Protein AF-A0A2H9LYC7-F1 (afdb_monomer)

Nearest PDB structures (foldseek):
  3wnd-assembly1_A  TM=8.703E-01  e=2.139E-08  Methanosarcina mazei
  8hdo-assembly1_A  TM=5.470E-01  e=2.314E-03  Homo sapiens
  8yl3-assembly1_A  TM=4.791E-01  e=1.292E-03  Homo sapiens
  8k2x-assembly1_A  TM=5.545E-01  e=2.092E-02  Homo sapiens
  7x8s-assembly1_A  TM=4.471E-01  e=6.711E-02  Bos taurus

Solvent-accessible surface area (backbone atoms only — not comparable to full-atom values): 7166 Å² total; per-residue (Å²): 129,52,75,44,34,30,20,46,43,44,86,82,71,69,63,56,73,68,54,28,50,80,58,67,73,65,53,38,31,36,19,46,32,76,60,97,82,25,35,42,40,38,33,36,36,64,44,42,87,87,36,67,63,31,54,56,51,36,52,69,70,29,65,31,39,39,41,45,60,70,73,92,45,73,64,42,49,51,47,52,51,51,50,44,75,59,74,52,57,44,35,31,31,58,94,51,58,69,60,52,45,63,78,30,64,94,44,74,61,49,71,33,49,78,49,68,86,49,48,71,57,48,59,46,66,77,72,109

Mean predicted aligned error: 3.18 Å

Secondary structure (DSSP, 8-state):
-EEEEEEEE-TT--SHHHHSEEEEESSSEEEEEE-SSEEEEEEE-TTTTT-SHHHHHHHHH-SEEEEE--S-SHHHHHHHHHHHHHT--EEEE-S-HHHHHHHTTTSGGGGPEE--S-HHHHHHHTT-

Radius of gyration: 13.56 Å; Cα contacts (8 Å, |Δi|>4): 243; chains: 1; bounding box: 33×32×36 Å

Foldseek 3Di:
DDEFQEEELDPVPPQQVQQADWDDDDQKTWGWDDDPLGIYIYIGRPCPPVDPVSNLVSLVVGQEYEQEDDDPDPSSVSNVVSRQVSLHAYAYEDPDLVVVLVVCPPTPCNPHHYWYSNNVRVVVVRRD

pLDDT: mean 93.37, std 4.76, range [70.06, 98.06]

Structure (mmCIF, N/CA/C/O backbone):
data_AF-A0A2H9LYC7-F1
#
_entry.id   AF-A0A2H9LYC7-F1
#
loop_
_atom_site.group_PDB
_atom_site.id
_atom_site.type_symbol
_atom_site.label_atom_id
_atom_site.label_alt_id
_atom_site.label_comp_id
_atom_site.label_asym_id
_atom_site.label_entity_id
_atom_site.label_seq_id
_atom_site.pdbx_PDB_ins_code
_atom_site.Cartn_x
_atom_site.Cartn_y
_atom_site.Cartn_z
_atom_site.occupancy
_atom_site.B_iso_or_equiv
_atom_site.auth_seq_id
_atom_site.auth_comp_id
_atom_site.auth_asym_id
_atom_site.auth_atom_id
_atom_site.pdbx_PDB_model_num
ATOM 1 N N . MET A 1 1 ? 5.044 -9.972 -21.957 1.00 70.06 1 MET A N 1
ATOM 2 C CA . MET A 1 1 ? 5.709 -9.646 -20.676 1.00 70.06 1 MET A CA 1
ATOM 3 C C . MET A 1 1 ? 4.718 -8.837 -19.855 1.00 70.06 1 MET A C 1
ATOM 5 O O . MET A 1 1 ? 4.312 -7.785 -20.329 1.00 70.06 1 MET A O 1
ATOM 9 N N . LYS A 1 2 ? 4.234 -9.371 -18.726 1.00 89.81 2 LYS A N 1
ATOM 10 C CA . LYS A 1 2 ? 3.224 -8.709 -17.883 1.00 89.81 2 LYS A CA 1
ATOM 11 C C . LYS A 1 2 ? 3.909 -7.630 -17.041 1.00 89.81 2 LYS A C 1
ATOM 13 O O . LYS A 1 2 ? 4.967 -7.895 -16.472 1.00 89.81 2 LYS A O 1
ATOM 18 N N . THR A 1 3 ? 3.320 -6.443 -16.976 1.00 94.38 3 THR A N 1
ATOM 19 C CA . THR A 1 3 ? 3.721 -5.398 -16.028 1.00 94.38 3 THR A CA 1
ATOM 20 C C . THR A 1 3 ? 2.653 -5.322 -14.948 1.00 94.38 3 THR A C 1
ATOM 22 O O . THR A 1 3 ? 1.471 -5.335 -15.282 1.00 94.38 3 THR A O 1
ATOM 25 N N . VAL A 1 4 ? 3.063 -5.286 -13.683 1.00 95.81 4 VAL A N 1
ATOM 26 C CA . VAL A 1 4 ? 2.166 -5.143 -12.532 1.00 95.81 4 VAL A CA 1
ATOM 27 C C . VAL A 1 4 ? 2.561 -3.895 -11.756 1.00 95.81 4 VAL A C 1
ATOM 29 O O . VAL A 1 4 ? 3.712 -3.760 -11.336 1.00 95.81 4 VAL A O 1
ATOM 32 N N . ASN A 1 5 ? 1.604 -2.992 -11.577 1.00 96.56 5 ASN A N 1
ATOM 33 C CA . ASN A 1 5 ? 1.775 -1.731 -10.868 1.00 96.56 5 ASN A CA 1
ATOM 34 C C . ASN A 1 5 ? 1.242 -1.881 -9.442 1.00 96.56 5 ASN A C 1
ATOM 36 O O . ASN A 1 5 ? 0.095 -2.284 -9.247 1.00 96.56 5 ASN A O 1
ATOM 40 N N . VAL A 1 6 ? 2.051 -1.562 -8.433 1.00 97.19 6 VAL A N 1
ATOM 41 C CA . VAL A 1 6 ? 1.675 -1.761 -7.027 1.00 97.19 6 VAL A CA 1
ATOM 42 C C . VAL A 1 6 ? 1.882 -0.493 -6.219 1.00 97.19 6 VAL A C 1
ATOM 44 O O . VAL A 1 6 ? 2.996 0.012 -6.095 1.00 97.19 6 VAL A O 1
ATOM 47 N N . ALA A 1 7 ? 0.799 -0.015 -5.619 1.00 97.38 7 ALA A N 1
ATOM 48 C CA . ALA A 1 7 ? 0.814 1.040 -4.624 1.00 97.38 7 ALA A CA 1
ATOM 49 C C . ALA A 1 7 ? 1.339 0.488 -3.295 1.00 97.38 7 ALA A C 1
ATOM 51 O O . ALA A 1 7 ? 0.699 -0.378 -2.696 1.00 97.38 7 ALA A O 1
ATOM 52 N N . ILE A 1 8 ? 2.482 0.986 -2.821 1.00 96.75 8 ILE A N 1
ATOM 53 C CA . ILE A 1 8 ? 3.040 0.593 -1.526 1.00 96.75 8 ILE A CA 1
ATOM 54 C C . ILE A 1 8 ? 2.615 1.614 -0.476 1.00 96.75 8 ILE A C 1
ATOM 56 O O . ILE A 1 8 ? 3.082 2.754 -0.464 1.00 96.75 8 ILE A O 1
ATOM 60 N N . LEU A 1 9 ? 1.719 1.192 0.4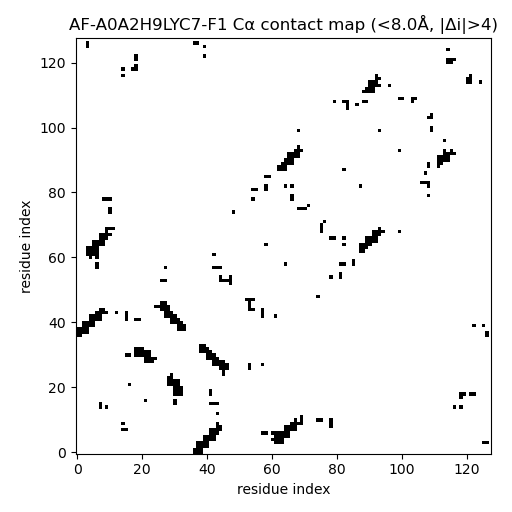12 1.00 96.00 9 LEU A N 1
ATOM 61 C CA . LEU A 1 9 ? 1.238 1.986 1.535 1.00 96.00 9 LEU A CA 1
ATOM 62 C C . LEU A 1 9 ? 1.970 1.548 2.802 1.00 96.00 9 LEU A C 1
ATOM 64 O O . LEU A 1 9 ? 1.484 0.730 3.582 1.00 96.00 9 LEU A O 1
ATOM 68 N N . ASP A 1 10 ? 3.172 2.089 2.961 1.00 92.56 10 ASP A N 1
ATOM 69 C CA . ASP A 1 10 ? 4.035 1.918 4.125 1.00 92.56 10 ASP A CA 1
ATOM 70 C C . ASP A 1 10 ? 4.332 3.302 4.707 1.00 92.56 10 ASP A C 1
ATOM 72 O O . ASP A 1 10 ? 5.073 4.083 4.106 1.00 92.56 10 ASP A O 1
ATOM 76 N N . ALA A 1 11 ? 3.749 3.613 5.868 1.00 82.44 11 ALA A N 1
ATOM 77 C CA . ALA A 1 11 ? 3.948 4.903 6.530 1.00 82.44 11 ALA A CA 1
ATOM 78 C C . ALA A 1 11 ? 5.430 5.168 6.867 1.00 82.44 11 ALA A C 1
ATOM 80 O O . ALA A 1 11 ? 5.849 6.322 6.922 1.00 82.44 11 ALA A O 1
ATOM 81 N N . GLU A 1 12 ? 6.238 4.115 7.042 1.00 82.62 12 GLU A N 1
ATOM 82 C CA . GLU A 1 12 ? 7.669 4.228 7.333 1.00 82.62 12 GLU A CA 1
ATOM 83 C C . GLU A 1 12 ? 8.552 4.285 6.078 1.00 82.62 12 GLU A C 1
ATOM 85 O O . GLU A 1 12 ? 9.732 4.615 6.197 1.00 82.62 12 GLU A O 1
ATOM 90 N N . LYS A 1 13 ? 8.008 3.977 4.889 1.00 84.06 13 LYS A N 1
ATOM 91 C CA . LYS A 1 13 ? 8.718 3.988 3.592 1.00 84.06 13 LYS A CA 1
ATOM 92 C C . LYS A 1 13 ? 10.028 3.189 3.583 1.00 84.06 13 LYS A C 1
ATOM 94 O O . LYS A 1 13 ? 11.062 3.641 3.087 1.00 84.06 13 LYS A O 1
ATOM 99 N N . LYS A 1 14 ? 10.014 1.991 4.168 1.00 84.56 14 LYS A N 1
ATOM 100 C CA . LYS A 1 14 ? 11.202 1.118 4.253 1.00 84.56 14 LYS A CA 1
ATOM 101 C C . LYS A 1 14 ? 11.160 -0.032 3.256 1.00 84.56 14 LYS A C 1
ATOM 103 O O . LYS A 1 14 ? 12.202 -0.603 2.939 1.00 84.56 14 LYS A O 1
ATOM 108 N N . LEU A 1 15 ? 9.978 -0.357 2.738 1.00 88.12 15 LEU A N 1
ATOM 109 C CA . LEU A 1 15 ? 9.783 -1.554 1.929 1.00 88.12 15 LEU A CA 1
ATOM 110 C C . LEU A 1 15 ? 10.369 -1.443 0.514 1.00 88.12 15 LEU A C 1
ATOM 112 O O . LEU A 1 15 ? 11.035 -2.361 0.035 1.00 88.12 15 LEU A O 1
ATOM 116 N N . CYS A 1 16 ? 10.137 -0.323 -0.174 1.00 89.88 16 CYS A N 1
ATOM 117 C CA . CYS A 1 16 ? 10.331 -0.251 -1.624 1.00 89.88 16 CYS A CA 1
ATOM 118 C C . CYS A 1 16 ? 11.795 -0.404 -2.055 1.00 89.88 16 CYS A C 1
ATOM 120 O O . CYS A 1 16 ? 12.077 -1.013 -3.089 1.00 89.88 16 CYS A O 1
ATOM 122 N N . ALA A 1 17 ? 12.736 0.075 -1.235 1.00 88.69 17 ALA A N 1
ATOM 123 C CA . ALA A 1 17 ? 14.169 -0.053 -1.493 1.00 88.69 17 ALA A CA 1
ATOM 124 C C . ALA A 1 17 ? 14.644 -1.515 -1.571 1.00 88.69 17 ALA A C 1
ATOM 126 O O . ALA A 1 17 ? 15.573 -1.810 -2.320 1.00 88.69 17 ALA A O 1
ATOM 127 N N . ALA A 1 18 ? 13.991 -2.432 -0.850 1.00 89.88 18 ALA A N 1
ATOM 128 C CA . ALA A 1 18 ? 14.282 -3.864 -0.916 1.00 89.88 18 ALA A CA 1
ATOM 129 C C . ALA A 1 18 ? 13.614 -4.558 -2.120 1.00 89.88 18 ALA A C 1
ATOM 131 O O . ALA A 1 18 ? 14.035 -5.643 -2.533 1.00 89.88 18 ALA A O 1
ATOM 132 N N . LEU A 1 19 ? 12.573 -3.948 -2.699 1.00 89.75 19 LEU A N 1
ATOM 133 C CA . LEU A 1 19 ? 11.803 -4.543 -3.790 1.00 89.75 19 LEU A CA 1
ATOM 134 C C . LEU A 1 19 ? 12.489 -4.404 -5.146 1.00 89.75 19 LEU A C 1
ATOM 136 O O . LEU A 1 19 ? 12.348 -5.299 -5.974 1.00 89.75 19 LEU A O 1
ATOM 140 N N . GLY A 1 20 ? 13.246 -3.337 -5.401 1.00 89.50 20 GLY A N 1
ATOM 141 C CA . GLY A 1 20 ? 13.818 -3.138 -6.728 1.00 89.50 20 GLY A CA 1
ATOM 142 C C . GLY A 1 20 ? 14.772 -1.962 -6.858 1.00 89.50 20 GLY A C 1
ATOM 143 O O . GLY A 1 20 ? 15.146 -1.301 -5.892 1.00 89.50 20 GLY A O 1
ATOM 144 N N . LYS A 1 21 ? 15.171 -1.693 -8.102 1.00 92.94 21 LYS A N 1
ATOM 145 C CA . LYS A 1 21 ? 16.039 -0.559 -8.426 1.00 92.94 21 LYS A CA 1
ATOM 146 C C . LYS A 1 21 ? 15.227 0.731 -8.379 1.00 92.94 21 LYS A C 1
ATOM 148 O O . LYS A 1 21 ? 14.215 0.840 -9.076 1.00 92.94 21 LYS A O 1
ATOM 153 N N . LYS A 1 22 ? 15.705 1.704 -7.601 1.00 93.75 22 LYS A N 1
ATOM 154 C CA . LYS A 1 22 ? 15.142 3.057 -7.555 1.00 93.75 22 LYS A CA 1
ATOM 155 C C . LYS A 1 22 ? 15.210 3.692 -8.947 1.00 93.75 22 LYS A C 1
ATOM 157 O O . LYS A 1 22 ? 16.275 3.731 -9.560 1.00 93.75 22 LYS A O 1
ATOM 162 N N . GLY A 1 23 ? 14.067 4.138 -9.447 1.00 88.56 23 GLY A N 1
ATOM 163 C CA . GLY A 1 23 ? 13.908 4.837 -10.716 1.00 88.56 23 GLY A CA 1
ATOM 164 C C . GLY A 1 23 ? 13.608 6.316 -10.499 1.00 88.56 23 GLY A C 1
ATOM 165 O O . GLY A 1 23 ? 14.169 6.953 -9.607 1.00 88.56 23 GLY A O 1
ATOM 166 N N . THR A 1 24 ? 12.712 6.857 -11.324 1.00 85.69 24 THR A N 1
ATOM 167 C CA . THR A 1 24 ? 12.254 8.247 -11.233 1.00 85.69 24 THR A CA 1
ATOM 168 C C . THR A 1 24 ? 11.715 8.552 -9.839 1.00 85.69 24 THR A C 1
ATOM 170 O O . THR A 1 24 ? 10.877 7.817 -9.316 1.00 85.69 24 THR A O 1
ATOM 173 N N . ALA A 1 25 ? 12.190 9.653 -9.263 1.00 84.81 25 ALA A N 1
ATOM 174 C CA . ALA A 1 25 ? 11.739 10.182 -7.986 1.00 84.81 25 ALA A CA 1
ATOM 175 C C . ALA A 1 25 ? 11.225 11.609 -8.200 1.00 84.81 25 ALA A C 1
ATOM 177 O O . ALA A 1 25 ? 11.939 12.457 -8.735 1.00 84.81 25 ALA A O 1
ATOM 178 N N . SER A 1 26 ? 9.974 11.848 -7.820 1.00 86.50 26 SER A N 1
ATOM 179 C CA . SER A 1 26 ? 9.320 13.159 -7.862 1.00 86.50 26 SER A CA 1
ATOM 180 C C . SER A 1 26 ? 8.441 13.311 -6.613 1.00 86.50 26 SER A C 1
ATOM 182 O O . SER A 1 26 ? 8.943 13.149 -5.504 1.00 86.50 26 SER A O 1
ATOM 184 N N . ASP A 1 27 ? 7.137 13.551 -6.768 1.00 87.44 27 ASP A N 1
ATOM 185 C CA . ASP A 1 27 ? 6.167 13.457 -5.672 1.00 87.44 27 ASP A CA 1
ATOM 186 C C . ASP A 1 27 ? 5.970 11.997 -5.203 1.00 87.44 27 ASP A C 1
ATOM 188 O O . ASP A 1 27 ? 5.721 11.745 -4.024 1.00 87.44 27 ASP A O 1
ATOM 192 N N . PHE A 1 28 ? 6.170 11.027 -6.099 1.00 90.62 28 PHE A N 1
ATOM 193 C CA . PHE A 1 28 ? 6.307 9.602 -5.787 1.00 90.62 28 PHE A CA 1
ATOM 194 C C . PHE A 1 28 ? 7.577 9.020 -6.424 1.00 90.62 28 PHE A C 1
ATOM 196 O O . PHE A 1 28 ? 8.098 9.553 -7.412 1.00 90.62 28 PHE A O 1
ATOM 203 N N . THR A 1 29 ? 8.090 7.933 -5.846 1.00 93.56 29 THR A N 1
ATOM 204 C CA . THR A 1 29 ? 9.276 7.207 -6.319 1.00 93.56 29 THR A CA 1
ATOM 205 C C . THR A 1 29 ? 8.874 5.840 -6.852 1.00 93.56 29 THR A C 1
ATOM 207 O O . THR A 1 29 ? 8.086 5.132 -6.227 1.00 93.56 29 THR A O 1
ATOM 210 N N . LEU A 1 30 ? 9.441 5.464 -8.001 1.00 94.56 30 LEU A N 1
ATOM 211 C CA . LEU A 1 30 ? 9.241 4.152 -8.611 1.00 94.56 30 LEU A CA 1
ATOM 212 C C . LEU A 1 30 ? 10.401 3.216 -8.270 1.00 94.56 30 LEU A C 1
ATOM 214 O O . LEU A 1 30 ? 11.568 3.593 -8.392 1.00 94.56 30 LEU A O 1
ATOM 218 N N . TYR A 1 31 ? 10.083 1.970 -7.942 1.00 94.94 31 TYR A N 1
ATOM 219 C CA . TYR A 1 31 ? 11.045 0.889 -7.760 1.00 94.94 31 TYR A CA 1
ATOM 220 C C . TYR A 1 31 ? 10.712 -0.237 -8.728 1.00 94.94 31 TYR A C 1
ATOM 222 O O . TYR A 1 31 ? 9.615 -0.792 -8.703 1.00 94.94 31 TYR A O 1
ATOM 230 N N . ASN A 1 32 ? 11.663 -0.558 -9.603 1.00 93.81 32 ASN A N 1
ATOM 231 C CA . ASN A 1 32 ? 11.451 -1.520 -10.677 1.00 93.81 32 ASN A CA 1
ATOM 232 C C . ASN A 1 32 ? 12.155 -2.837 -10.366 1.00 93.81 32 ASN A C 1
ATOM 234 O O . ASN A 1 32 ? 13.359 -2.867 -10.081 1.00 93.81 32 ASN A O 1
ATOM 238 N N . PHE A 1 33 ? 11.416 -3.930 -10.499 1.00 92.56 33 PHE A N 1
ATOM 239 C CA . PHE A 1 33 ? 11.935 -5.286 -10.437 1.00 92.56 33 PHE A CA 1
ATOM 240 C C . PHE A 1 33 ? 11.518 -6.053 -11.686 1.00 92.56 33 PHE A C 1
ATOM 242 O O . PHE A 1 33 ? 10.376 -5.965 -12.122 1.00 92.56 33 PHE A O 1
ATOM 249 N N . LYS A 1 34 ? 12.452 -6.799 -12.277 1.00 91.50 34 LYS A N 1
ATOM 250 C CA . LYS A 1 34 ? 12.212 -7.600 -13.477 1.00 91.50 34 LYS A CA 1
ATOM 251 C C . LYS A 1 34 ? 12.719 -9.017 -13.254 1.00 91.50 34 LYS A C 1
ATOM 253 O O . LYS A 1 34 ? 13.855 -9.192 -12.817 1.00 91.50 34 LYS A O 1
ATOM 258 N N . ASN A 1 35 ? 11.896 -9.994 -13.609 1.00 85.44 35 ASN A N 1
ATOM 259 C CA . ASN A 1 35 ? 12.248 -11.409 -13.670 1.00 85.44 35 ASN A CA 1
ATOM 260 C C . ASN A 1 35 ? 11.615 -12.057 -14.916 1.00 85.44 35 ASN A C 1
ATOM 262 O O . ASN A 1 35 ? 11.059 -11.364 -15.772 1.00 85.44 35 ASN A O 1
ATOM 266 N N . ASP A 1 36 ? 11.689 -13.385 -15.006 1.00 86.06 36 ASP A N 1
ATOM 267 C CA . ASP A 1 36 ? 11.115 -14.147 -16.120 1.00 86.06 36 ASP A CA 1
ATOM 268 C C . ASP A 1 36 ? 9.577 -14.057 -16.181 1.00 86.06 36 ASP A C 1
ATOM 270 O O . ASP A 1 36 ? 8.990 -14.163 -17.257 1.00 86.06 36 ASP A O 1
ATOM 274 N N . SER A 1 37 ? 8.912 -13.807 -15.046 1.00 84.62 37 SER A N 1
ATOM 275 C CA . SER A 1 37 ? 7.452 -13.668 -14.951 1.00 84.62 37 SER A CA 1
ATOM 276 C C . SER A 1 37 ? 6.945 -12.304 -15.437 1.00 84.62 37 SER A C 1
ATOM 278 O O . SER A 1 37 ? 5.819 -12.202 -15.933 1.00 84.62 37 SER A O 1
ATOM 280 N N . GLY A 1 38 ? 7.752 -11.244 -15.327 1.00 90.75 38 GLY A N 1
ATOM 281 C CA . GLY A 1 38 ? 7.346 -9.902 -15.736 1.00 90.75 38 GLY A CA 1
ATOM 282 C C . GLY A 1 38 ? 8.127 -8.764 -15.084 1.00 90.75 38 GLY A C 1
ATOM 283 O O . GLY A 1 38 ? 9.262 -8.922 -14.632 1.00 90.75 38 GLY A O 1
ATOM 284 N N . VAL A 1 39 ? 7.502 -7.585 -15.078 1.00 93.56 39 VAL A N 1
ATOM 285 C CA . VAL A 1 39 ? 8.017 -6.365 -14.443 1.00 93.56 39 VAL A CA 1
ATOM 286 C C . VAL A 1 39 ? 7.063 -5.932 -13.335 1.00 93.56 39 VAL A C 1
ATOM 288 O O . VAL A 1 39 ? 5.873 -5.756 -13.574 1.00 93.56 39 VAL A O 1
ATOM 291 N N . LEU A 1 40 ? 7.588 -5.758 -12.127 1.00 94.88 40 LEU A N 1
ATOM 292 C CA . LEU A 1 40 ? 6.890 -5.181 -10.987 1.00 94.88 40 LEU A CA 1
ATOM 293 C C . LEU A 1 40 ? 7.341 -3.728 -10.852 1.00 94.88 40 LEU A C 1
ATOM 295 O O . LEU A 1 40 ? 8.541 -3.463 -10.731 1.00 94.88 40 LEU A O 1
ATOM 299 N N . VAL A 1 41 ? 6.382 -2.809 -10.859 1.00 95.38 41 VAL A N 1
ATOM 300 C CA . VAL A 1 41 ? 6.608 -1.384 -10.612 1.00 95.38 41 VAL A CA 1
ATOM 301 C C . VAL A 1 41 ? 5.954 -1.037 -9.281 1.00 95.38 41 VAL A C 1
ATOM 303 O O . VAL A 1 41 ? 4.731 -0.994 -9.174 1.00 95.38 41 VAL A O 1
ATOM 306 N N . ALA A 1 42 ? 6.770 -0.828 -8.253 1.00 95.88 42 ALA A N 1
ATOM 307 C CA . ALA A 1 42 ? 6.314 -0.422 -6.930 1.00 95.88 42 ALA A CA 1
ATOM 308 C C . ALA A 1 42 ? 6.372 1.106 -6.794 1.00 95.88 42 ALA A C 1
ATOM 310 O O . ALA A 1 42 ? 7.395 1.720 -7.107 1.00 95.88 42 ALA A O 1
ATOM 311 N N . TYR A 1 43 ? 5.281 1.707 -6.324 1.00 95.56 43 TYR A N 1
ATOM 312 C CA . TYR A 1 43 ? 5.125 3.151 -6.163 1.00 95.56 43 TYR A CA 1
ATOM 313 C C . TYR A 1 43 ? 5.113 3.521 -4.683 1.00 95.56 43 TYR A C 1
ATOM 315 O O . TYR A 1 43 ? 4.278 3.028 -3.926 1.00 95.56 43 TYR A O 1
ATOM 323 N N . GLU A 1 44 ? 6.000 4.431 -4.294 1.00 95.00 44 GLU A N 1
ATOM 324 C CA . GLU A 1 44 ? 6.083 4.983 -2.941 1.00 95.00 44 GLU A CA 1
ATOM 325 C C . GLU A 1 44 ? 5.716 6.477 -2.947 1.00 95.00 44 GLU A C 1
ATOM 327 O O . GLU A 1 44 ? 6.315 7.229 -3.724 1.00 95.00 44 GLU A O 1
ATOM 332 N N . PRO A 1 45 ? 4.797 6.961 -2.089 1.00 94.75 45 PRO A N 1
ATOM 333 C CA . PRO A 1 45 ? 4.428 8.376 -2.039 1.00 94.75 45 PRO A CA 1
ATOM 334 C C . PRO A 1 45 ? 5.507 9.195 -1.315 1.00 94.75 45 PRO A C 1
ATOM 336 O O . PRO A 1 45 ? 5.443 9.451 -0.113 1.00 94.75 45 PRO A O 1
ATOM 339 N N . THR A 1 46 ? 6.540 9.612 -2.040 1.00 92.56 46 THR A N 1
ATOM 340 C CA . THR A 1 46 ? 7.728 10.276 -1.485 1.00 92.56 46 THR A CA 1
ATOM 341 C C . THR A 1 46 ? 7.418 11.549 -0.704 1.00 92.56 46 THR A C 1
ATOM 343 O O . THR A 1 46 ? 8.025 11.731 0.345 1.00 92.56 46 THR A O 1
ATOM 346 N N . THR A 1 47 ? 6.464 12.377 -1.138 1.00 93.31 47 THR A N 1
ATOM 347 C CA . THR A 1 47 ? 6.124 13.647 -0.461 1.00 93.31 47 THR A CA 1
ATOM 348 C C . THR A 1 47 ? 4.886 13.578 0.444 1.00 93.31 47 THR A C 1
ATOM 350 O O . THR A 1 47 ? 4.405 14.609 0.898 1.00 93.31 47 THR A O 1
ATOM 353 N N . TYR A 1 48 ? 4.351 12.383 0.711 1.00 93.31 48 TYR A N 1
ATOM 354 C CA . TYR A 1 48 ? 3.369 12.147 1.780 1.00 93.31 48 TYR A CA 1
ATOM 355 C C . TYR A 1 48 ? 4.108 11.847 3.097 1.00 93.31 48 TYR A C 1
ATOM 357 O O . TYR A 1 48 ? 5.030 11.039 3.058 1.00 93.31 48 TYR A O 1
ATOM 365 N N . PRO A 1 49 ? 3.730 12.382 4.267 1.00 92.56 49 PRO A N 1
ATOM 366 C CA . PRO A 1 49 ? 2.459 13.027 4.576 1.00 92.56 49 PRO A CA 1
ATOM 367 C C . PRO A 1 49 ? 2.434 14.551 4.414 1.00 92.56 49 PRO A C 1
ATOM 369 O O . PRO A 1 49 ? 1.427 15.173 4.742 1.00 92.56 49 PRO A O 1
ATOM 372 N N . GLU A 1 50 ? 3.495 15.180 3.904 1.00 93.44 50 GLU A N 1
ATOM 373 C CA . GLU A 1 50 ? 3.522 16.633 3.683 1.00 93.44 50 GLU A CA 1
ATOM 374 C C . GLU A 1 50 ? 2.473 17.078 2.651 1.00 93.44 50 GLU A C 1
ATOM 376 O O . GLU A 1 50 ? 1.890 18.158 2.758 1.00 93.44 50 GLU A O 1
ATOM 381 N N . LYS A 1 51 ? 2.221 16.227 1.654 1.00 93.88 51 LYS A N 1
ATOM 382 C CA . LYS A 1 51 ? 1.199 16.378 0.621 1.00 93.88 51 LYS A CA 1
ATOM 383 C C . LYS A 1 51 ? 0.359 15.108 0.539 1.00 93.88 51 LYS A C 1
ATOM 385 O O . LYS A 1 51 ? 0.895 14.004 0.509 1.00 93.88 51 LYS A O 1
ATOM 390 N N . LEU A 1 52 ? -0.959 15.261 0.415 1.00 92.69 52 LEU A N 1
ATOM 391 C CA . LEU A 1 52 ? -1.881 14.131 0.243 1.00 92.69 52 LEU A CA 1
ATOM 392 C C . LEU A 1 52 ? -1.919 13.616 -1.207 1.00 92.69 52 LEU A C 1
ATOM 394 O O . LEU A 1 52 ? -2.116 12.430 -1.452 1.00 92.69 52 LEU A O 1
ATOM 398 N N . GLN A 1 53 ? -1.704 14.499 -2.183 1.00 94.25 53 GLN A N 1
ATOM 399 C CA . GLN A 1 53 ? -1.807 14.208 -3.618 1.00 94.25 53 GLN A CA 1
ATOM 400 C C . GLN A 1 53 ? -0.989 12.982 -4.082 1.00 94.25 53 GLN A C 1
ATOM 402 O O . GLN A 1 53 ? -1.542 12.172 -4.826 1.00 94.25 53 GLN A O 1
ATOM 407 N N . PRO A 1 54 ? 0.272 12.772 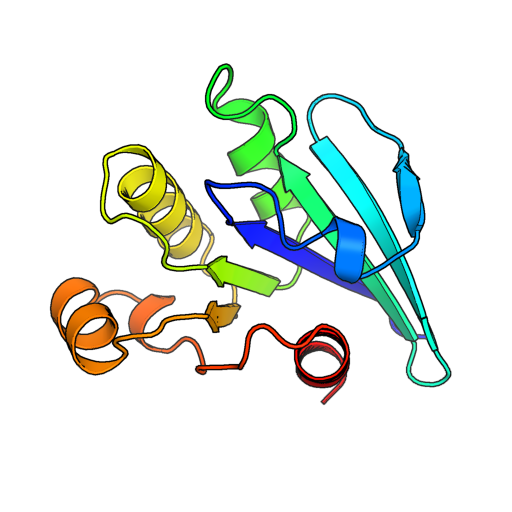-3.647 1.00 94.44 54 PRO A N 1
ATOM 408 C CA . PRO A 1 54 ? 1.071 11.624 -4.077 1.00 94.44 54 PRO A CA 1
ATOM 409 C C . PRO A 1 54 ? 0.460 10.273 -3.694 1.00 94.44 54 PRO A C 1
ATOM 411 O O . PRO A 1 54 ? 0.527 9.336 -4.487 1.00 94.44 54 PRO A O 1
ATOM 414 N N . LEU A 1 55 ? -0.156 10.183 -2.507 1.00 95.25 55 LEU A N 1
ATOM 415 C CA . LEU A 1 55 ? -0.845 8.979 -2.032 1.00 95.25 55 LEU A CA 1
ATOM 416 C C . LEU A 1 55 ? -2.022 8.623 -2.949 1.00 95.25 55 LEU A C 1
ATOM 418 O O . LEU A 1 55 ? -2.207 7.467 -3.318 1.00 95.25 55 LEU A O 1
ATOM 422 N N . LEU A 1 56 ? -2.802 9.623 -3.358 1.00 94.38 56 LEU A N 1
ATOM 423 C CA . LEU A 1 56 ? -3.954 9.411 -4.234 1.00 94.38 56 LEU A CA 1
ATOM 424 C C . LEU A 1 56 ? -3.525 9.079 -5.669 1.00 94.38 56 LEU A C 1
ATOM 426 O O . LEU A 1 56 ? -4.120 8.214 -6.310 1.00 94.38 56 LEU A O 1
ATOM 430 N N . TYR A 1 57 ? -2.468 9.721 -6.173 1.00 93.69 57 TYR A N 1
ATOM 431 C CA . TYR A 1 57 ? -1.977 9.481 -7.531 1.00 93.69 57 TYR A CA 1
ATOM 432 C C . TYR A 1 57 ? -1.400 8.082 -7.720 1.00 93.69 57 TYR A C 1
ATOM 434 O O . TYR A 1 57 ? -1.719 7.437 -8.718 1.00 93.69 57 TYR A O 1
ATOM 442 N N . LEU A 1 58 ? -0.609 7.568 -6.774 1.00 94.19 58 LEU A N 1
ATOM 443 C CA . LEU A 1 58 ? -0.117 6.192 -6.896 1.00 94.19 58 LEU A CA 1
ATOM 444 C C . LEU A 1 58 ? -1.249 5.165 -6.813 1.00 94.19 58 LEU A C 1
ATOM 446 O O . LEU A 1 58 ? -1.192 4.152 -7.504 1.00 94.19 58 LEU A O 1
ATOM 450 N N . LEU A 1 59 ? -2.305 5.443 -6.039 1.00 96.12 59 LEU A N 1
ATOM 451 C CA . LEU A 1 59 ? -3.482 4.579 -5.995 1.00 96.12 59 LEU A CA 1
ATOM 452 C C . LEU A 1 59 ? -4.248 4.612 -7.311 1.00 96.12 59 LEU A C 1
ATOM 454 O O . LEU A 1 59 ? -4.829 3.607 -7.678 1.00 96.12 59 LEU A O 1
ATOM 458 N N . TRP A 1 60 ? -4.236 5.717 -8.052 1.00 94.31 60 TRP A N 1
ATOM 459 C CA . TRP A 1 60 ? -4.847 5.766 -9.380 1.00 94.31 60 TRP A CA 1
ATOM 460 C C . TRP A 1 60 ? -4.053 4.964 -10.424 1.00 94.31 60 TRP A C 1
ATOM 462 O O . TRP A 1 60 ? -4.646 4.306 -11.275 1.00 94.31 60 TRP A O 1
ATOM 472 N N . LEU A 1 61 ? -2.720 4.980 -10.328 1.00 93.12 61 LEU A N 1
ATOM 473 C CA . LEU A 1 61 ? -1.810 4.293 -11.254 1.00 93.12 61 LEU A CA 1
ATOM 474 C C . LEU A 1 61 ? -1.679 2.783 -11.003 1.00 93.12 61 LEU A C 1
ATOM 476 O O . LEU A 1 61 ? -1.271 2.051 -11.902 1.00 93.12 61 LEU A O 1
ATOM 480 N N . ALA A 1 62 ? -1.957 2.320 -9.786 1.00 96.38 62 ALA A N 1
ATOM 481 C CA . ALA A 1 62 ? -1.694 0.942 -9.396 1.00 96.38 62 ALA A CA 1
ATOM 482 C C . ALA A 1 62 ? -2.764 -0.050 -9.879 1.00 96.38 62 ALA A C 1
ATOM 484 O O . ALA A 1 62 ? -3.947 0.267 -9.976 1.00 96.38 62 ALA A O 1
ATOM 485 N N . ASP A 1 63 ? -2.360 -1.297 -10.097 1.00 96.94 63 ASP A N 1
ATOM 486 C CA . ASP A 1 63 ? -3.256 -2.441 -10.279 1.00 96.94 63 ASP A CA 1
ATOM 487 C C . ASP A 1 63 ? -3.628 -3.054 -8.919 1.00 96.94 63 ASP A C 1
ATOM 489 O O . ASP A 1 63 ? -4.769 -3.464 -8.710 1.00 96.94 63 ASP A O 1
ATOM 493 N N . PHE A 1 64 ? -2.675 -3.053 -7.978 1.00 97.50 64 PHE A N 1
ATOM 494 C CA . PHE A 1 64 ? -2.825 -3.612 -6.634 1.00 97.50 64 PHE A CA 1
ATOM 495 C C . PHE A 1 64 ? -2.344 -2.659 -5.538 1.00 97.50 64 PHE A C 1
ATOM 497 O O . PHE A 1 64 ? -1.525 -1.769 -5.774 1.00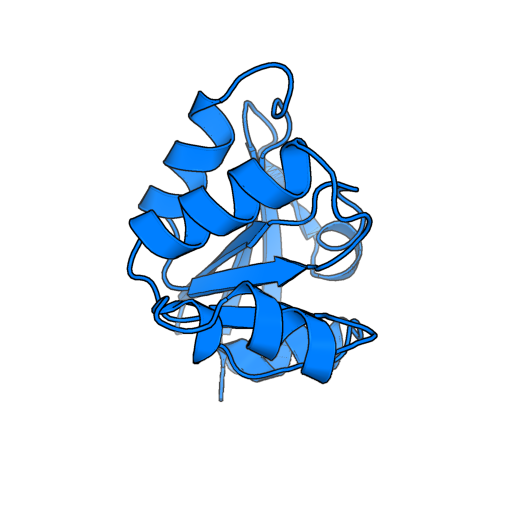 97.50 64 PHE A O 1
ATOM 504 N N . VAL A 1 65 ? -2.790 -2.913 -4.309 1.00 97.88 65 VAL A N 1
ATOM 505 C CA . VAL A 1 65 ? -2.294 -2.246 -3.098 1.00 97.88 65 VAL A CA 1
ATOM 506 C C . VAL A 1 65 ? -1.526 -3.232 -2.223 1.00 97.88 65 VAL A C 1
ATOM 508 O O . VAL A 1 65 ? -1.970 -4.355 -1.993 1.00 97.88 65 VAL A O 1
ATOM 511 N N . LEU A 1 66 ? -0.390 -2.797 -1.685 1.00 97.75 66 LEU A N 1
ATOM 512 C CA . LEU A 1 66 ? 0.277 -3.449 -0.565 1.00 97.75 66 LEU A CA 1
ATOM 513 C C . LEU A 1 66 ? 0.191 -2.537 0.655 1.00 97.75 66 LEU A C 1
ATOM 515 O O . LEU A 1 66 ? 0.842 -1.494 0.692 1.00 97.75 66 LEU A O 1
ATOM 519 N N . LEU A 1 67 ? -0.611 -2.926 1.643 1.00 97.62 67 LEU A N 1
ATOM 520 C CA . LEU A 1 67 ? -0.778 -2.174 2.883 1.00 97.62 67 LEU A CA 1
ATOM 521 C C . LEU A 1 67 ? 0.109 -2.770 3.980 1.00 97.62 67 LEU A C 1
ATOM 523 O O . LEU A 1 67 ? -0.094 -3.913 4.388 1.00 97.62 67 LEU A O 1
ATOM 527 N N . LYS A 1 68 ? 1.072 -2.000 4.491 1.00 96.25 68 LYS A N 1
ATOM 528 C CA . LYS A 1 68 ? 1.883 -2.405 5.643 1.00 96.25 68 LYS A CA 1
ATOM 529 C C . LYS A 1 68 ? 1.318 -1.798 6.924 1.00 96.25 68 LYS A C 1
ATOM 531 O O . LYS A 1 68 ? 1.198 -0.582 7.062 1.00 96.25 68 LYS A O 1
ATOM 536 N N . VAL A 1 69 ? 0.985 -2.660 7.877 1.00 95.12 69 VAL A N 1
ATOM 537 C CA . VAL A 1 69 ? 0.528 -2.274 9.212 1.00 95.12 69 VAL A CA 1
ATOM 538 C C . VAL A 1 69 ? 1.750 -2.074 10.103 1.00 95.12 69 VAL A C 1
ATOM 540 O O . VAL A 1 69 ? 2.292 -3.036 10.639 1.00 95.12 69 VAL A O 1
ATOM 543 N N . GLY A 1 70 ? 2.179 -0.819 10.236 1.00 88.19 70 GLY A N 1
ATOM 544 C CA . GLY A 1 70 ? 3.165 -0.390 11.229 1.00 88.19 70 GLY A CA 1
ATOM 545 C C . GLY A 1 70 ? 2.487 0.086 12.517 1.00 88.19 70 GLY A C 1
ATOM 546 O O . GLY A 1 70 ? 1.616 -0.584 13.078 1.00 88.19 70 GLY A O 1
ATOM 547 N N . GLN A 1 71 ? 2.850 1.284 12.977 1.00 91.50 71 GLN A N 1
ATOM 548 C CA . GLN A 1 71 ? 2.143 1.947 14.070 1.00 91.50 71 GLN A CA 1
ATOM 549 C C . GLN A 1 71 ? 0.712 2.316 13.645 1.00 91.50 71 GLN A C 1
ATOM 551 O O . GLN A 1 71 ? 0.497 2.913 12.595 1.00 91.50 71 GLN A O 1
ATOM 556 N N . VAL A 1 72 ? -0.277 1.999 14.487 1.00 92.12 72 VAL A N 1
ATOM 557 C CA . VAL A 1 72 ? -1.672 2.413 14.268 1.00 92.12 72 VAL A CA 1
ATOM 558 C C . VAL A 1 72 ? -1.833 3.864 14.725 1.00 92.12 72 VAL A C 1
ATOM 560 O O . VAL A 1 72 ? -2.231 4.132 15.857 1.00 92.12 72 VAL A O 1
ATOM 563 N N . ASP A 1 73 ? -1.456 4.792 13.852 1.00 93.94 73 ASP A N 1
ATOM 564 C CA . ASP A 1 73 ? -1.565 6.236 14.045 1.00 93.94 73 ASP A CA 1
ATOM 565 C C . ASP A 1 73 ? -2.460 6.889 12.974 1.00 93.94 73 ASP A C 1
ATOM 567 O O . ASP A 1 73 ? -3.156 6.212 12.210 1.00 93.94 73 ASP A O 1
ATOM 571 N N . LYS A 1 74 ? -2.469 8.227 12.926 1.00 94.38 74 LYS A N 1
ATOM 572 C CA . LYS A 1 74 ? -3.258 8.978 11.941 1.00 94.38 74 LYS A CA 1
ATOM 573 C C . LYS A 1 74 ? -2.838 8.697 10.491 1.00 94.38 74 LYS A C 1
ATOM 575 O O . LYS A 1 74 ? -3.708 8.657 9.628 1.00 94.38 74 LYS A O 1
ATOM 580 N N . TYR A 1 75 ? -1.554 8.453 10.223 1.00 93.62 75 TYR A N 1
ATOM 581 C CA . TYR A 1 75 ? -1.052 8.217 8.867 1.00 93.62 75 TYR A CA 1
ATOM 582 C C . TYR A 1 75 ? -1.387 6.805 8.395 1.00 93.62 75 TYR A C 1
ATOM 584 O O . TYR A 1 75 ? -1.803 6.612 7.254 1.00 93.62 75 TYR A O 1
ATOM 592 N N . PHE A 1 76 ? -1.304 5.813 9.287 1.00 94.62 76 PHE A N 1
ATOM 593 C CA . PHE A 1 76 ? -1.839 4.488 8.992 1.00 94.62 76 PHE A CA 1
ATOM 594 C C . PHE A 1 76 ? -3.345 4.546 8.707 1.00 94.62 76 PHE A C 1
ATOM 596 O O . PHE A 1 76 ? -3.805 3.932 7.747 1.00 94.62 76 PHE A O 1
ATOM 603 N N . GLY A 1 77 ? -4.104 5.311 9.500 1.00 95.19 77 GLY A N 1
ATOM 604 C CA . GLY A 1 77 ? -5.530 5.538 9.261 1.00 95.19 77 GLY A CA 1
ATOM 605 C C . GLY A 1 77 ? -5.811 6.128 7.875 1.00 95.19 77 GLY A C 1
ATOM 606 O O . GLY A 1 77 ? -6.666 5.618 7.156 1.00 95.19 77 GLY A O 1
ATOM 607 N N . GLU A 1 78 ? -5.058 7.147 7.462 1.00 95.38 78 GLU A N 1
ATOM 608 C CA . GLU A 1 78 ? -5.157 7.731 6.119 1.00 95.38 78 GLU A CA 1
ATOM 609 C C . GLU A 1 78 ? -4.827 6.716 5.013 1.00 95.38 78 GLU A C 1
ATOM 611 O O . GLU A 1 78 ? -5.610 6.568 4.076 1.00 95.38 78 GLU A O 1
ATOM 616 N N . CYS A 1 79 ? -3.727 5.964 5.135 1.00 95.75 79 CYS A N 1
ATOM 617 C CA . CYS A 1 79 ? -3.363 4.900 4.193 1.00 95.75 79 CYS A CA 1
ATOM 618 C C . CYS A 1 79 ? -4.439 3.809 4.100 1.00 95.75 79 CYS A C 1
ATOM 620 O O . CYS A 1 79 ? -4.770 3.360 3.004 1.00 95.75 79 CYS A O 1
ATOM 622 N N . LEU A 1 80 ? -5.003 3.394 5.236 1.00 97.00 80 LEU A N 1
ATOM 623 C CA . LEU A 1 80 ? -6.055 2.384 5.306 1.00 97.00 80 LEU A CA 1
ATOM 624 C C . LEU A 1 80 ? -7.323 2.843 4.578 1.00 97.00 80 LEU A C 1
ATOM 626 O O . LEU A 1 80 ? -7.872 2.100 3.766 1.00 97.00 80 LEU A O 1
ATOM 630 N N . ILE A 1 81 ? -7.775 4.070 4.846 1.00 96.94 81 ILE A N 1
ATOM 631 C CA . ILE A 1 81 ? -8.955 4.633 4.183 1.00 96.94 81 ILE A CA 1
ATOM 632 C C . ILE A 1 81 ? -8.683 4.869 2.697 1.00 96.94 81 ILE A C 1
ATOM 634 O O . ILE A 1 81 ? -9.543 4.586 1.869 1.00 96.94 81 ILE A O 1
ATOM 638 N N . ALA A 1 82 ? -7.487 5.326 2.327 1.00 96.81 82 ALA A N 1
ATOM 639 C CA . ALA A 1 82 ? -7.115 5.494 0.927 1.00 96.81 82 ALA A CA 1
ATOM 640 C C . ALA A 1 82 ? -7.111 4.149 0.174 1.00 96.81 82 ALA A C 1
ATOM 642 O O . ALA A 1 82 ? -7.631 4.071 -0.940 1.00 96.81 82 ALA A O 1
ATOM 643 N N . ALA A 1 83 ? -6.599 3.080 0.798 1.00 97.56 83 ALA A N 1
ATOM 644 C CA . ALA A 1 83 ? -6.666 1.723 0.258 1.00 97.56 83 ALA A CA 1
ATOM 645 C C . ALA A 1 83 ? -8.115 1.267 0.045 1.00 97.56 83 ALA A C 1
ATOM 647 O O . ALA A 1 83 ? -8.444 0.806 -1.046 1.00 97.56 83 ALA A O 1
ATOM 648 N N . GLU A 1 84 ? -8.981 1.452 1.043 1.00 97.75 84 GLU A N 1
ATOM 649 C CA . GLU A 1 84 ? -10.405 1.111 0.951 1.00 97.75 84 GLU A CA 1
ATOM 650 C C . GLU A 1 84 ? -11.096 1.858 -0.192 1.00 97.75 84 GLU A C 1
ATOM 652 O O . GLU A 1 84 ? -11.715 1.246 -1.061 1.00 97.75 84 GLU A O 1
ATOM 657 N N . CYS A 1 85 ? -10.921 3.179 -0.248 1.00 97.00 85 CYS A N 1
ATOM 658 C CA . CYS A 1 85 ? -11.509 4.023 -1.285 1.00 97.00 85 CYS A CA 1
ATOM 659 C 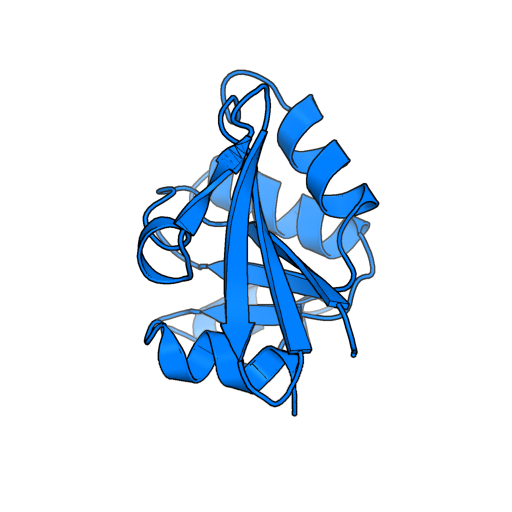C . CYS A 1 85 ? -11.005 3.686 -2.694 1.00 97.00 85 CYS A C 1
ATOM 661 O O . CYS A 1 85 ? -11.698 3.969 -3.670 1.00 97.00 85 CYS A O 1
ATOM 663 N N . SER A 1 86 ? -9.810 3.099 -2.826 1.00 96.81 86 SER A N 1
ATOM 664 C CA . SER A 1 86 ? -9.273 2.704 -4.131 1.00 96.81 86 SER A CA 1
ATOM 665 C C . SER A 1 86 ? -10.051 1.552 -4.775 1.00 96.81 86 SER A C 1
ATOM 667 O O . SER A 1 86 ? -10.016 1.410 -5.998 1.00 96.81 86 SER A O 1
ATOM 669 N N . GLY A 1 87 ? -10.721 0.716 -3.969 1.00 96.38 87 GLY A N 1
ATOM 670 C CA . GLY A 1 87 ? -11.429 -0.481 -4.432 1.00 96.38 87 GLY A CA 1
ATOM 671 C C . GLY A 1 87 ? -10.529 -1.522 -5.109 1.00 96.38 87 GLY A C 1
ATOM 672 O O . GLY A 1 87 ? -11.028 -2.403 -5.811 1.00 96.38 87 GLY A O 1
ATOM 673 N N . LYS A 1 88 ? -9.205 -1.408 -4.959 1.00 97.00 88 LYS A N 1
ATOM 674 C CA . LYS A 1 88 ? -8.245 -2.297 -5.614 1.00 97.00 88 LYS A CA 1
ATOM 675 C C . LYS A 1 88 ? -8.044 -3.581 -4.816 1.00 97.00 88 LYS A C 1
ATOM 677 O O . LYS A 1 88 ? -8.117 -3.557 -3.591 1.00 97.00 88 LYS A O 1
ATOM 682 N N . PRO A 1 89 ? -7.756 -4.709 -5.482 1.00 97.00 89 PRO A N 1
ATOM 683 C CA . PRO A 1 89 ? -7.279 -5.892 -4.785 1.00 97.00 89 PRO A CA 1
ATOM 684 C C . PRO A 1 89 ? -5.912 -5.615 -4.152 1.00 97.00 89 PRO A C 1
ATOM 686 O O . PRO A 1 89 ? -5.139 -4.771 -4.621 1.00 97.00 89 PRO A O 1
ATOM 689 N N . GLY A 1 90 ? -5.578 -6.355 -3.101 1.00 96.88 90 GLY A N 1
ATOM 690 C CA . GLY A 1 90 ? -4.322 -6.119 -2.418 1.00 96.88 90 GLY A CA 1
ATOM 691 C C . GLY A 1 90 ? -3.935 -7.161 -1.390 1.00 96.88 90 GLY A C 1
ATOM 692 O O . GLY A 1 90 ? -4.645 -8.135 -1.125 1.00 96.88 90 GLY A O 1
ATOM 693 N N . PHE A 1 91 ? -2.770 -6.908 -0.814 1.00 97.94 91 PHE A N 1
ATOM 694 C CA . PHE A 1 91 ? -2.164 -7.703 0.236 1.00 97.94 91 PHE A CA 1
ATOM 695 C C . PHE A 1 91 ? -1.916 -6.836 1.467 1.00 97.94 91 PHE A C 1
ATOM 697 O O . PHE A 1 91 ? -1.802 -5.609 1.376 1.00 97.94 91 PHE A O 1
ATOM 704 N N . VAL A 1 92 ? -1.804 -7.489 2.620 1.00 97.94 92 VAL A N 1
ATOM 705 C CA . VAL A 1 92 ? -1.475 -6.841 3.888 1.00 97.94 92 VAL A CA 1
ATOM 706 C C . VAL A 1 92 ? -0.240 -7.479 4.519 1.00 97.94 92 VAL A C 1
ATOM 708 O O . VAL A 1 92 ? -0.122 -8.702 4.579 1.00 97.94 92 VAL A O 1
ATOM 711 N N . ILE A 1 93 ? 0.670 -6.647 5.019 1.00 97.25 93 ILE A N 1
ATOM 712 C CA . ILE A 1 93 ? 1.778 -7.063 5.888 1.00 97.25 93 ILE A CA 1
ATOM 713 C C . ILE A 1 93 ? 1.419 -6.620 7.303 1.00 97.25 93 ILE A C 1
ATOM 715 O O . ILE A 1 93 ? 1.198 -5.434 7.540 1.00 97.25 93 ILE A O 1
ATOM 719 N N . THR A 1 94 ? 1.320 -7.558 8.243 1.00 96.38 94 THR A N 1
ATOM 720 C CA . THR A 1 94 ? 0.990 -7.255 9.642 1.00 96.38 94 THR A CA 1
ATOM 721 C C . THR A 1 94 ? 1.490 -8.337 10.593 1.00 96.38 94 THR A C 1
ATOM 723 O O . THR A 1 94 ? 1.363 -9.533 10.310 1.00 96.38 94 THR A O 1
ATOM 726 N N . ASP A 1 95 ? 1.985 -7.917 11.757 1.00 95.12 95 ASP A N 1
ATOM 727 C CA . ASP A 1 95 ? 2.373 -8.818 12.848 1.00 95.12 95 ASP A CA 1
ATOM 728 C C . ASP A 1 95 ? 1.169 -9.318 13.657 1.00 95.12 95 ASP A C 1
ATOM 730 O O . ASP A 1 95 ? 1.255 -10.329 14.352 1.00 95.12 95 ASP A O 1
ATOM 734 N N . ASN A 1 96 ? 0.023 -8.635 13.561 1.00 95.94 96 ASN A N 1
ATOM 735 C CA . ASN A 1 96 ? -1.193 -8.990 14.286 1.00 95.94 96 ASN A CA 1
ATOM 736 C C . ASN A 1 96 ? -2.404 -8.981 13.348 1.00 95.94 96 ASN A C 1
ATOM 738 O O . ASN A 1 96 ? -3.154 -8.006 13.252 1.00 95.94 96 ASN A O 1
ATOM 742 N N . GLU A 1 97 ? -2.587 -10.107 12.661 1.00 96.12 97 GLU A N 1
ATOM 743 C CA . GLU A 1 97 ? -3.685 -10.285 11.714 1.00 96.12 97 GLU A CA 1
ATOM 744 C C . GLU A 1 97 ? -5.050 -10.192 12.395 1.00 96.12 97 GLU A C 1
ATOM 746 O O . GLU A 1 97 ? -5.929 -9.515 11.877 1.00 96.12 97 GLU A O 1
ATOM 751 N N . GLU A 1 98 ? -5.224 -10.789 13.575 1.00 97.00 98 GLU A N 1
ATOM 752 C CA . GLU A 1 98 ? -6.493 -10.743 14.309 1.00 97.00 98 GLU A CA 1
ATOM 753 C C . GLU A 1 98 ? -6.940 -9.296 14.566 1.00 97.00 98 GLU A C 1
ATOM 755 O O . GLU A 1 98 ? -8.076 -8.926 14.261 1.00 97.00 98 GLU A O 1
ATOM 760 N N . LYS A 1 99 ? -6.020 -8.441 15.029 1.00 96.31 99 LYS A N 1
ATOM 761 C CA . LYS A 1 99 ? -6.283 -7.013 15.235 1.00 96.31 99 LYS A CA 1
ATOM 762 C C . LYS A 1 99 ? -6.613 -6.300 13.925 1.00 96.31 99 LYS A C 1
ATOM 764 O O . LYS A 1 99 ? -7.564 -5.518 13.900 1.00 96.31 99 LYS A O 1
ATOM 769 N N . PHE A 1 100 ? -5.869 -6.570 12.848 1.00 97.38 100 PHE A N 1
ATOM 770 C CA . PHE A 1 100 ? -6.155 -5.996 11.529 1.00 97.38 100 PHE A CA 1
ATOM 771 C C . PHE A 1 100 ? -7.558 -6.384 11.041 1.00 97.38 100 PHE A C 1
ATOM 773 O O . PHE A 1 100 ? -8.326 -5.522 10.608 1.00 97.38 100 PHE A O 1
ATOM 780 N N . ARG A 1 101 ? -7.939 -7.661 11.164 1.00 97.81 101 ARG A N 1
ATOM 781 C CA . ARG A 1 101 ? -9.266 -8.145 10.759 1.00 97.81 101 ARG A CA 1
ATOM 782 C C . ARG A 1 101 ? -10.376 -7.556 11.626 1.00 97.81 101 ARG A C 1
ATOM 784 O O . ARG A 1 101 ? -11.426 -7.200 11.098 1.00 97.81 101 ARG A O 1
ATOM 791 N N . ALA A 1 102 ? -10.151 -7.417 12.932 1.00 97.56 102 ALA A N 1
ATOM 792 C CA . ALA A 1 102 ? -11.118 -6.807 13.838 1.00 97.56 102 ALA A CA 1
ATOM 793 C C . ALA A 1 102 ? -11.357 -5.325 13.504 1.00 97.56 102 ALA A C 1
ATOM 795 O O . ALA A 1 102 ? -12.506 -4.891 13.444 1.00 97.56 102 ALA A O 1
ATOM 796 N N . MET A 1 103 ? -10.290 -4.558 13.242 1.00 96.25 103 MET A N 1
ATOM 797 C CA . MET A 1 103 ? -10.399 -3.118 12.980 1.00 96.25 103 MET A CA 1
ATOM 798 C C . MET A 1 103 ? -10.931 -2.776 11.585 1.00 96.25 103 MET A C 1
ATOM 800 O O . MET A 1 103 ? -11.497 -1.705 11.403 1.00 96.25 103 MET A O 1
ATOM 804 N N . THR A 1 104 ? -10.757 -3.669 10.608 1.00 97.94 104 THR A N 1
ATOM 805 C CA . THR A 1 104 ? -11.222 -3.465 9.224 1.00 97.94 104 THR A CA 1
ATOM 806 C C . THR A 1 104 ? -12.541 -4.177 8.930 1.00 97.94 104 THR A C 1
ATOM 808 O O . THR A 1 104 ? -12.933 -4.323 7.776 1.00 97.94 104 THR A O 1
ATOM 811 N N . LYS A 1 105 ? -13.247 -4.660 9.958 1.00 98.06 105 LYS A N 1
ATOM 812 C CA . LYS A 1 105 ? -14.491 -5.415 9.787 1.00 98.06 105 LYS A CA 1
ATOM 813 C C . LYS A 1 105 ? -15.522 -4.609 8.985 1.00 98.06 105 LYS A C 1
ATOM 815 O O . LYS A 1 105 ? -15.908 -3.517 9.387 1.00 98.06 105 LYS A O 1
ATOM 820 N N . GLY A 1 106 ? -16.005 -5.190 7.885 1.00 97.19 106 GLY A N 1
ATOM 821 C CA . GLY A 1 106 ? -16.980 -4.559 6.986 1.00 97.19 106 GLY A CA 1
ATOM 822 C C . GLY A 1 106 ? -16.373 -3.700 5.870 1.00 97.19 106 GLY A C 1
ATOM 823 O O . GLY A 1 106 ? -17.127 -3.168 5.064 1.00 97.19 106 GLY A O 1
ATOM 824 N N . MET A 1 107 ? -15.044 -3.593 5.805 1.00 98.00 107 MET A N 1
ATOM 825 C CA . MET A 1 107 ? -14.309 -2.906 4.739 1.00 98.00 107 MET A CA 1
ATOM 826 C C . MET A 1 107 ? -13.807 -3.917 3.694 1.00 98.00 107 MET A C 1
ATOM 828 O O . MET A 1 107 ? -13.498 -5.061 4.040 1.00 98.00 107 MET A O 1
ATOM 832 N N . ALA A 1 108 ? -13.667 -3.513 2.431 1.00 96.81 108 ALA A N 1
ATOM 833 C CA . ALA A 1 108 ? -13.103 -4.349 1.369 1.00 96.81 108 ALA A CA 1
ATOM 834 C C . ALA A 1 108 ? -11.648 -4.766 1.659 1.00 96.81 108 ALA A C 1
ATOM 836 O O . ALA A 1 108 ? -11.277 -5.921 1.431 1.00 96.81 108 ALA A O 1
ATOM 837 N N . VAL A 1 109 ? -10.845 -3.877 2.257 1.00 97.75 109 VAL A N 1
ATOM 838 C CA . VAL A 1 109 ? -9.460 -4.171 2.689 1.00 97.75 109 VAL A CA 1
ATOM 839 C C . VAL A 1 109 ? -9.363 -5.312 3.708 1.00 97.75 109 VAL A C 1
ATOM 841 O O . VAL A 1 109 ? -8.304 -5.925 3.847 1.00 97.75 109 VAL A O 1
ATOM 844 N N . ASN A 1 110 ? -10.462 -5.668 4.386 1.00 97.94 110 ASN A N 1
ATOM 845 C CA . ASN A 1 110 ? -10.511 -6.848 5.251 1.00 97.94 110 ASN A CA 1
ATOM 846 C C . ASN A 1 110 ? -10.249 -8.148 4.485 1.00 97.94 110 ASN A C 1
ATOM 848 O O . ASN A 1 110 ? -9.800 -9.116 5.089 1.00 97.94 110 ASN A O 1
ATOM 852 N N . GLY A 1 111 ? -10.504 -8.172 3.173 1.00 96.94 111 GLY A N 1
ATOM 853 C CA . GLY A 1 111 ? -10.251 -9.315 2.297 1.00 96.94 111 GLY A CA 1
ATOM 854 C C . GLY A 1 111 ? -8.810 -9.426 1.792 1.00 96.94 111 GLY A C 1
ATOM 855 O O . GLY A 1 111 ? -8.493 -10.395 1.105 1.00 96.94 111 GLY A O 1
ATOM 856 N N . TYR A 1 112 ? -7.925 -8.471 2.108 1.00 97.94 112 TYR A N 1
ATOM 857 C CA . TYR A 1 112 ? -6.536 -8.519 1.642 1.00 97.94 112 TYR A CA 1
ATOM 858 C C . TYR A 1 112 ? -5.808 -9.737 2.209 1.00 97.94 112 TYR A C 1
ATOM 860 O O . TYR A 1 112 ? -5.833 -9.988 3.420 1.00 97.94 112 TYR A O 1
ATOM 868 N N . LEU A 1 113 ? -5.129 -10.485 1.339 1.00 96.69 113 LEU A N 1
ATOM 869 C CA . LEU A 1 113 ? -4.367 -11.663 1.742 1.00 96.69 113 LEU A CA 1
ATOM 870 C C . LEU A 1 113 ? -3.125 -11.232 2.524 1.00 96.69 113 LEU A C 1
ATOM 872 O O . LEU A 1 113 ? -2.422 -10.299 2.132 1.00 96.69 113 LEU A O 1
ATOM 876 N N . LYS A 1 114 ? -2.859 -11.905 3.645 1.00 96.94 114 LYS A N 1
ATOM 877 C CA . LYS A 1 114 ? -1.652 -11.641 4.425 1.00 96.94 114 LYS A CA 1
ATOM 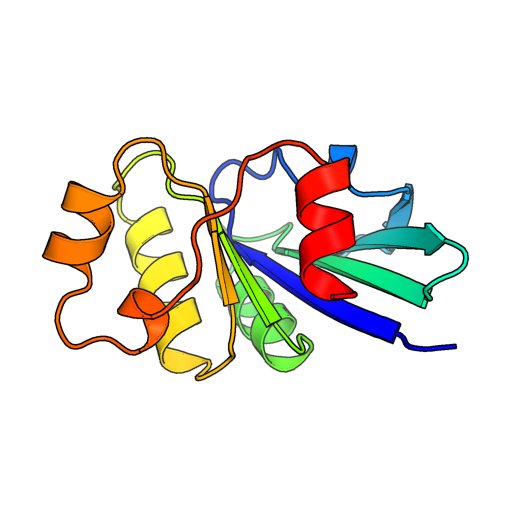878 C C . LYS A 1 114 ? -0.433 -12.219 3.709 1.00 96.94 114 LYS A C 1
ATOM 880 O O . LYS A 1 114 ? -0.466 -13.376 3.294 1.00 96.94 114 LYS A O 1
ATOM 885 N N . ILE A 1 115 ? 0.640 -11.435 3.635 1.00 97.00 115 ILE A N 1
ATOM 886 C CA . ILE A 1 115 ? 1.963 -11.875 3.171 1.00 97.00 115 ILE A CA 1
ATOM 887 C C . ILE A 1 115 ? 3.055 -11.420 4.144 1.00 97.00 115 ILE A C 1
ATOM 889 O O . ILE A 1 115 ? 2.840 -10.526 4.968 1.00 97.00 115 ILE A O 1
ATOM 893 N N . GLY A 1 116 ? 4.226 -12.046 4.064 1.00 94.19 116 GLY A N 1
ATOM 894 C CA . GLY A 1 116 ? 5.422 -11.634 4.788 1.00 94.19 116 GLY A CA 1
ATOM 895 C C . GLY A 1 116 ? 6.084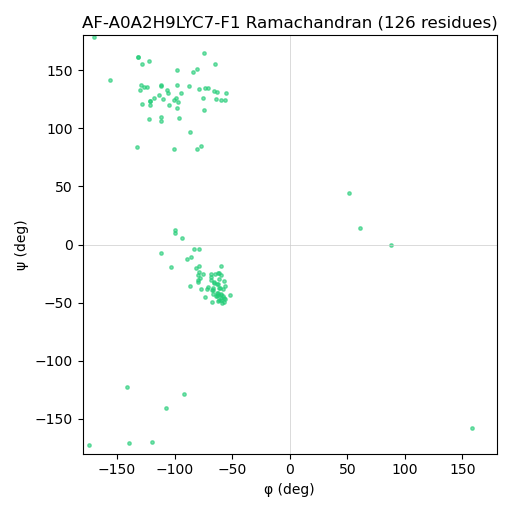 -10.379 4.211 1.00 94.19 116 GLY A C 1
ATOM 896 O O . GLY A 1 116 ? 5.850 -9.977 3.074 1.00 94.19 116 GLY A O 1
ATOM 897 N N . GLU A 1 117 ? 6.972 -9.773 5.002 1.00 92.62 117 GLU A N 1
ATOM 898 C CA . GLU A 1 117 ? 7.767 -8.603 4.592 1.00 92.62 117 GLU A CA 1
ATOM 899 C C . GLU A 1 117 ? 8.979 -8.977 3.708 1.00 92.62 117 GLU A C 1
ATOM 901 O O . GLU A 1 117 ? 9.706 -8.117 3.210 1.00 92.62 117 GLU A O 1
AT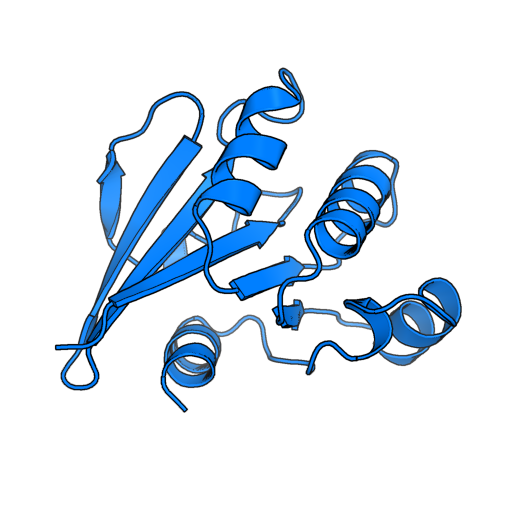OM 906 N N . ASN A 1 118 ? 9.217 -10.271 3.474 1.00 93.50 118 ASN A N 1
ATOM 907 C CA . ASN A 1 118 ? 10.322 -10.719 2.637 1.00 93.50 118 ASN A CA 1
ATOM 908 C C . ASN A 1 118 ? 10.134 -10.248 1.183 1.00 93.50 118 ASN A C 1
ATOM 910 O O . ASN A 1 118 ? 9.135 -10.559 0.535 1.00 93.50 118 ASN A O 1
ATOM 914 N N . ALA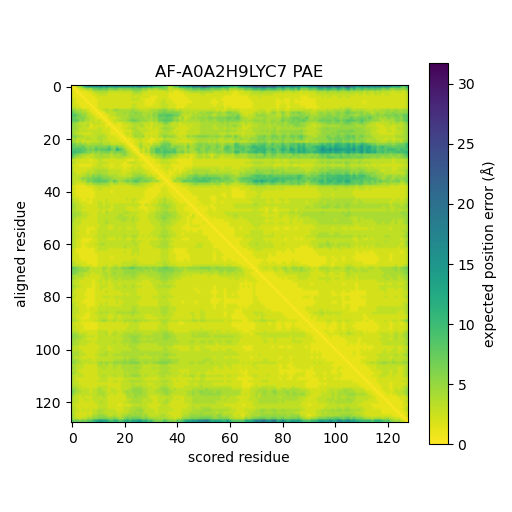 A 1 119 ? 11.134 -9.549 0.641 1.00 91.56 119 ALA A N 1
ATOM 915 C CA . ALA A 1 119 ? 11.052 -8.962 -0.693 1.00 91.56 119 ALA A CA 1
ATOM 916 C C . ALA A 1 119 ? 10.739 -9.987 -1.799 1.00 91.56 119 ALA A C 1
ATOM 918 O O . ALA A 1 119 ? 10.021 -9.663 -2.742 1.00 91.56 119 ALA A O 1
ATOM 919 N N . ASP A 1 120 ? 11.245 -11.217 -1.704 1.00 90.69 120 ASP A N 1
ATOM 920 C CA . ASP A 1 120 ? 11.018 -12.252 -2.719 1.00 90.69 120 ASP A CA 1
ATOM 921 C C . ASP A 1 120 ? 9.654 -12.928 -2.580 1.00 90.69 120 ASP A C 1
ATOM 923 O O . ASP A 1 120 ? 9.098 -13.419 -3.564 1.00 90.69 120 ASP A O 1
ATOM 927 N N . GLU A 1 121 ? 9.085 -12.946 -1.377 1.00 92.06 121 GLU A N 1
ATOM 928 C CA . GLU A 1 121 ? 7.687 -13.317 -1.161 1.00 92.06 121 GLU A CA 1
ATOM 929 C C . GLU A 1 121 ? 6.748 -12.271 -1.770 1.00 92.06 121 GLU A C 1
ATOM 931 O O . GLU A 1 121 ? 5.896 -12.622 -2.587 1.00 92.06 121 GLU A O 1
ATOM 936 N N . ILE A 1 122 ? 6.984 -10.988 -1.479 1.00 92.94 122 ILE A N 1
ATOM 937 C CA . ILE A 1 122 ? 6.197 -9.870 -2.017 1.00 92.94 122 ILE A CA 1
ATOM 938 C C . ILE A 1 122 ? 6.219 -9.878 -3.545 1.00 92.94 122 ILE A C 1
ATOM 940 O O . ILE A 1 122 ? 5.168 -9.824 -4.181 1.00 92.94 122 ILE A O 1
ATOM 944 N N . LYS A 1 123 ? 7.406 -9.990 -4.157 1.00 91.62 123 LYS A N 1
ATOM 945 C CA . LYS A 1 123 ? 7.530 -10.025 -5.622 1.00 91.62 123 LYS A CA 1
ATOM 946 C C . LYS A 1 123 ? 6.731 -11.180 -6.221 1.00 91.62 123 LYS A C 1
ATOM 948 O O . LYS A 1 123 ? 6.046 -10.972 -7.214 1.00 91.62 123 LYS A O 1
ATOM 953 N N . ARG A 1 124 ? 6.797 -12.381 -5.634 1.00 88.69 124 ARG A N 1
ATOM 954 C CA . ARG A 1 124 ? 6.063 -13.556 -6.134 1.00 88.69 124 ARG A CA 1
ATOM 955 C C . ARG A 1 124 ? 4.551 -13.403 -5.995 1.00 88.69 124 ARG A C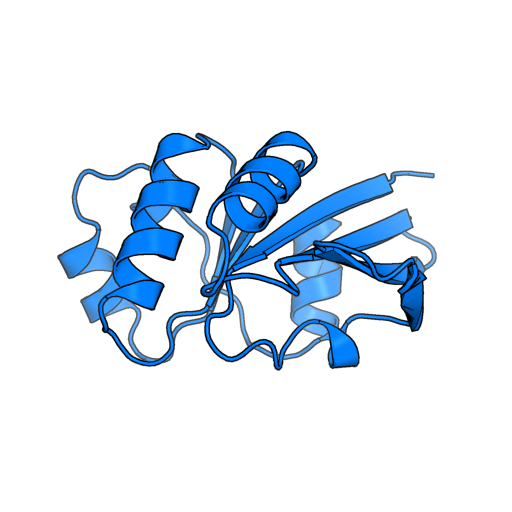 1
ATOM 957 O O . ARG A 1 124 ? 3.844 -13.797 -6.916 1.00 88.69 124 ARG A O 1
ATOM 964 N N . ALA A 1 125 ? 4.070 -12.791 -4.912 1.00 91.44 125 ALA A N 1
ATOM 965 C CA . ALA A 1 125 ? 2.641 -12.610 -4.653 1.00 91.44 125 ALA A CA 1
ATOM 966 C C . ALA A 1 125 ? 1.906 -11.851 -5.776 1.00 91.44 125 ALA A C 1
ATOM 968 O O . ALA A 1 125 ? 0.751 -12.148 -6.054 1.00 91.44 125 ALA A O 1
ATOM 969 N N . PHE A 1 126 ? 2.577 -10.923 -6.469 1.00 89.88 126 PHE A N 1
ATOM 970 C CA . PHE A 1 126 ? 1.985 -10.142 -7.567 1.00 89.88 126 PHE A CA 1
ATOM 971 C C . PHE A 1 126 ? 2.028 -10.818 -8.947 1.00 89.88 126 PHE A C 1
ATOM 973 O O . PHE A 1 126 ? 1.406 -10.329 -9.895 1.00 89.88 126 PHE A O 1
ATOM 980 N N . PHE A 1 127 ? 2.766 -11.922 -9.082 1.00 84.94 127 PHE A N 1
ATOM 981 C CA . PHE A 1 127 ? 2.860 -12.692 -10.328 1.00 84.94 127 PHE A CA 1
ATOM 982 C C . PHE A 1 127 ? 2.201 -14.074 -10.256 1.00 84.94 127 PHE A C 1
ATOM 984 O O . PHE A 1 127 ? 2.135 -14.733 -11.294 1.00 84.94 127 PHE A O 1
ATOM 991 N N . ALA A 1 128 ? 1.748 -14.495 -9.071 1.00 71.44 128 ALA A N 1
ATOM 992 C CA . ALA A 1 128 ? 0.922 -15.686 -8.876 1.00 71.44 128 ALA A CA 1
ATOM 993 C C . ALA A 1 128 ? -0.477 -15.497 -9.487 1.00 71.44 128 ALA A C 1
ATOM 995 O O . ALA A 1 128 ? -1.011 -16.503 -10.003 1.00 71.44 128 ALA A O 1
#

Sequence (128 aa):
MKTVNVAILDAEKKLCAALGKKGTASDFTLYNFKNDSGVLVAYEPTTYPEKLQPLLYLLWLADFVLLKVGQVDKYFGECLIAAECSGKPGFVITDNEEKFRAMTKGMAVNGYLKIGENADEIKRAFFA